Protein AF-A0A1Y3BQY4-F1 (afdb_monomer_lite)

pLDDT: mean 90.87, std 9.08, range [47.69, 97.56]

Secondary structure (DSSP, 8-state):
-EEEEETTEEEEE-TTT--EEEEEEGGGEEEEEEE--TTSS--SEEEEEE--TT-SSPEEEEEE-SSS-HHHHHHHHHHHHHHTTPPPP-

Radius of gyration: 13.21 Å; chains: 1; bounding box: 30×30×38 Å

Foldseek 3Di:
DDWDDDDQKIFDADPPPRDTPDIAGLQFKADFDADADPPDPPGQKTWIWGDDPVDPDIDIDIDRDDPDRSVVVSVVSVVSSVVVVHDHDD

InterPro domains:
  IPR011993 PH-like domain superfamily [G3DSA:2.30.29.30] (1-87)
  IPR013625 Tensin/EPS8 phosphotyrosine-binding domain [PF08416] (1-81)
  IPR039801 Epidermal growth factor receptor kinase substrate 8-like [PTHR12287] (1-84)

Organism: Euroglyphus maynei (NCBI:txid6958)

Structure (mmCIF, N/CA/C/O backbone):
data_AF-A0A1Y3BQY4-F1
#
_entry.id   AF-A0A1Y3BQY4-F1
#
loop_
_atom_site.group_PDB
_atom_site.id
_atom_site.type_symbol
_atom_site.label_atom_id
_atom_site.label_alt_id
_atom_site.label_comp_id
_atom_site.label_asym_id
_atom_site.label_entity_id
_atom_site.label_seq_id
_atom_site.pdbx_PDB_ins_code
_atom_site.Cartn_x
_atom_site.Cartn_y
_atom_site.Cartn_z
_atom_site.occupancy
_atom_site.B_iso_or_equiv
_atom_site.auth_seq_id
_atom_site.auth_comp_id
_atom_site.auth_asym_id
_atom_site.auth_atom_id
_atom_site.pdbx_PDB_model_num
ATOM 1 N N . MET A 1 1 ? 11.255 -8.329 1.123 1.00 90.75 1 MET A N 1
ATOM 2 C CA . MET A 1 1 ? 10.066 -7.987 1.929 1.00 90.75 1 MET A CA 1
ATOM 3 C C . MET A 1 1 ? 8.802 -8.303 1.148 1.00 90.75 1 MET A C 1
ATOM 5 O O . MET A 1 1 ? 8.833 -8.224 -0.077 1.00 90.75 1 MET A O 1
ATOM 9 N N . ALA A 1 2 ? 7.712 -8.633 1.835 1.00 93.94 2 ALA A N 1
ATOM 10 C CA . ALA A 1 2 ? 6.387 -8.826 1.249 1.00 93.94 2 ALA A CA 1
ATOM 11 C C . ALA A 1 2 ? 5.330 -8.035 2.034 1.00 93.94 2 ALA A C 1
ATOM 13 O O . ALA A 1 2 ? 5.440 -7.903 3.249 1.00 93.94 2 ALA A O 1
ATOM 14 N N . ILE A 1 3 ? 4.302 -7.534 1.345 1.00 95.19 3 ILE A N 1
ATOM 15 C CA . ILE A 1 3 ? 3.171 -6.827 1.962 1.00 95.19 3 ILE A CA 1
ATOM 16 C C . ILE A 1 3 ? 1.964 -7.765 1.979 1.00 95.19 3 ILE A C 1
ATOM 18 O O . ILE A 1 3 ? 1.632 -8.369 0.960 1.00 95.19 3 ILE A O 1
ATOM 22 N N . GLN A 1 4 ? 1.301 -7.890 3.129 1.00 96.12 4 GLN A N 1
ATOM 23 C CA . GLN A 1 4 ? 0.057 -8.649 3.267 1.00 96.12 4 GLN A CA 1
ATOM 24 C C . GLN A 1 4 ? -1.014 -7.822 3.980 1.00 96.12 4 GLN A C 1
ATOM 26 O O . GLN A 1 4 ? -0.774 -7.278 5.056 1.00 96.12 4 GLN A O 1
ATOM 31 N N . LEU A 1 5 ? -2.218 -7.776 3.410 1.00 96.56 5 LEU A N 1
ATOM 32 C CA . LEU A 1 5 ? -3.389 -7.144 4.022 1.00 96.56 5 LEU A CA 1
ATOM 33 C C . LEU A 1 5 ? -4.161 -8.210 4.816 1.00 96.56 5 LEU A C 1
ATOM 35 O O . LEU A 1 5 ? -4.807 -9.083 4.238 1.00 96.56 5 LEU A O 1
ATOM 39 N N . LYS A 1 6 ? -4.050 -8.188 6.150 1.00 95.38 6 LYS A N 1
ATOM 40 C CA . LYS A 1 6 ? -4.628 -9.195 7.057 1.00 95.38 6 LYS A CA 1
ATOM 41 C C . LYS A 1 6 ? -5.558 -8.553 8.070 1.00 95.38 6 LYS A C 1
ATOM 43 O O . LYS A 1 6 ? -5.119 -7.856 8.986 1.00 95.38 6 LYS A O 1
ATOM 48 N N . GLY A 1 7 ? -6.850 -8.848 7.952 1.00 95.25 7 GLY A N 1
ATOM 49 C CA . GLY A 1 7 ? -7.843 -8.191 8.795 1.00 95.25 7 GLY A CA 1
ATOM 50 C C . GLY A 1 7 ? -7.731 -6.674 8.622 1.00 95.25 7 GLY A C 1
ATOM 51 O O . GLY A 1 7 ? -7.553 -6.195 7.506 1.00 95.25 7 GLY A O 1
ATOM 52 N N . ASN A 1 8 ? -7.753 -5.934 9.726 1.00 95.94 8 ASN A N 1
ATOM 53 C CA . ASN A 1 8 ? -7.571 -4.482 9.758 1.00 95.94 8 ASN A CA 1
ATOM 54 C C . ASN A 1 8 ? -6.096 -4.035 9.872 1.00 95.94 8 ASN A C 1
ATOM 56 O O . ASN A 1 8 ? -5.843 -2.911 10.305 1.00 95.94 8 ASN A O 1
ATOM 60 N N . HIS A 1 9 ? -5.126 -4.895 9.537 1.00 96.69 9 HIS A N 1
ATOM 61 C CA . HIS A 1 9 ? -3.699 -4.558 9.559 1.00 96.69 9 HIS A CA 1
ATOM 62 C C . HIS A 1 9 ? -2.992 -4.850 8.227 1.00 96.69 9 HIS A C 1
ATOM 64 O O . HIS A 1 9 ? -3.229 -5.879 7.596 1.00 96.69 9 HIS A O 1
ATOM 70 N N . MET A 1 10 ? -2.054 -3.982 7.854 1.00 97.31 10 MET A N 1
ATOM 71 C CA . MET A 1 10 ? -1.025 -4.254 6.852 1.00 97.31 10 MET A CA 1
ATOM 72 C C . MET A 1 10 ? 0.199 -4.837 7.554 1.00 97.31 10 MET A C 1
ATOM 74 O O . MET A 1 10 ? 0.632 -4.321 8.583 1.00 97.31 10 MET A O 1
ATOM 78 N N . TRP A 1 11 ? 0.723 -5.943 7.038 1.00 97.56 11 TRP A N 1
ATOM 79 C CA . TRP A 1 11 ? 1.889 -6.633 7.580 1.00 97.56 11 TRP A CA 1
ATOM 80 C C . TRP A 1 11 ? 3.021 -6.545 6.565 1.00 97.56 11 TRP A C 1
ATOM 82 O O . TRP A 1 11 ? 2.836 -6.934 5.409 1.00 97.56 11 TRP A O 1
ATOM 92 N N . ILE A 1 12 ? 4.180 -6.070 7.012 1.00 96.75 12 ILE A N 1
ATOM 93 C CA . ILE A 1 12 ? 5.425 -6.119 6.250 1.00 96.75 12 ILE A CA 1
ATOM 94 C C . ILE A 1 12 ? 6.204 -7.329 6.749 1.00 96.75 12 ILE A C 1
ATOM 96 O O . ILE A 1 12 ? 6.520 -7.429 7.935 1.00 96.75 12 ILE A O 1
ATOM 100 N N . LEU A 1 13 ? 6.467 -8.268 5.850 1.00 96.88 13 LEU A N 1
ATOM 101 C CA . LEU A 1 13 ? 7.172 -9.508 6.146 1.00 96.88 13 LEU A CA 1
ATOM 102 C C . LEU A 1 13 ? 8.570 -9.488 5.547 1.00 96.88 13 LEU A C 1
ATOM 104 O O . LEU A 1 13 ? 8.775 -8.939 4.458 1.00 96.88 13 LEU A O 1
ATOM 108 N N . ASP A 1 14 ? 9.508 -10.148 6.213 1.00 95.81 14 ASP A N 1
ATOM 109 C CA . ASP A 1 14 ? 10.786 -10.480 5.609 1.00 95.81 14 ASP A CA 1
ATOM 110 C C . ASP A 1 14 ? 10.581 -11.434 4.420 1.00 95.81 14 ASP A C 1
ATOM 112 O O . ASP A 1 14 ? 9.694 -12.289 4.427 1.00 95.81 14 ASP A O 1
ATOM 116 N N . GLY A 1 15 ? 11.369 -11.243 3.359 1.00 88.62 15 GLY A N 1
ATOM 117 C CA . GLY A 1 15 ? 11.203 -12.009 2.119 1.00 88.62 15 GLY A CA 1
ATOM 118 C C . GLY A 1 15 ? 11.722 -13.445 2.193 1.00 88.62 15 GLY A C 1
ATOM 119 O O . GLY A 1 15 ? 11.291 -14.273 1.394 1.00 88.62 15 GLY A O 1
ATOM 120 N N . GLU A 1 16 ? 12.633 -13.733 3.119 1.00 92.50 16 GLU A N 1
ATOM 121 C CA . GLU A 1 16 ? 13.302 -15.027 3.237 1.00 92.50 16 GLU A CA 1
ATOM 122 C C . GLU A 1 16 ? 12.729 -15.837 4.401 1.00 92.50 16 GLU A C 1
ATOM 124 O O . GLU A 1 16 ? 12.406 -17.014 4.237 1.00 92.50 16 GLU A O 1
ATOM 129 N N . THR A 1 17 ? 12.546 -15.210 5.566 1.00 94.94 17 THR A N 1
ATOM 130 C CA . THR A 1 17 ? 12.092 -15.902 6.782 1.00 94.94 17 THR A CA 1
ATOM 131 C C . THR A 1 17 ? 10.578 -15.869 6.977 1.00 94.94 17 THR A C 1
ATOM 133 O O . THR A 1 17 ? 10.038 -16.705 7.699 1.00 94.94 17 THR A O 1
ATOM 136 N N . ASN A 1 18 ? 9.870 -14.953 6.301 1.00 93.06 18 ASN A N 1
ATOM 137 C CA . ASN A 1 18 ? 8.470 -14.589 6.568 1.00 93.06 18 ASN A CA 1
ATOM 138 C C . ASN A 1 18 ? 8.215 -14.026 7.976 1.00 93.06 18 ASN A C 1
ATOM 140 O O . ASN A 1 18 ? 7.058 -13.954 8.407 1.00 93.06 18 ASN A O 1
ATOM 144 N N . ASP A 1 19 ? 9.260 -13.602 8.688 1.00 97.19 19 ASP A N 1
ATOM 145 C CA . ASP A 1 19 ? 9.086 -12.926 9.967 1.00 97.19 19 ASP A CA 1
ATOM 146 C C . ASP A 1 19 ? 8.384 -11.584 9.778 1.00 97.19 19 ASP A C 1
ATOM 148 O O . ASP A 1 19 ? 8.542 -10.897 8.768 1.00 97.19 19 ASP A O 1
ATOM 152 N N . VAL A 1 20 ? 7.588 -11.200 10.773 1.00 96.88 20 VAL A N 1
ATOM 153 C CA . VAL A 1 20 ? 6.909 -9.906 10.774 1.00 96.88 20 VAL A CA 1
ATOM 154 C C . VAL A 1 20 ? 7.923 -8.824 11.119 1.00 96.88 20 VAL A C 1
ATOM 156 O O . VAL A 1 20 ? 8.399 -8.764 12.251 1.00 96.88 20 VAL A O 1
ATOM 159 N N . VAL A 1 21 ? 8.206 -7.957 10.151 1.00 96.19 21 VAL A N 1
ATOM 160 C CA . VAL A 1 21 ? 9.069 -6.785 10.322 1.00 96.19 21 VAL A CA 1
ATOM 161 C C . VAL A 1 21 ? 8.256 -5.648 10.934 1.00 96.19 21 VAL A C 1
ATOM 163 O O . VAL A 1 21 ? 8.606 -5.135 11.992 1.00 96.19 21 VAL A O 1
ATOM 166 N N . GLU A 1 22 ? 7.113 -5.318 10.326 1.00 95.38 22 GLU A N 1
ATOM 167 C CA . GLU A 1 22 ? 6.248 -4.214 10.756 1.00 95.38 22 GLU A C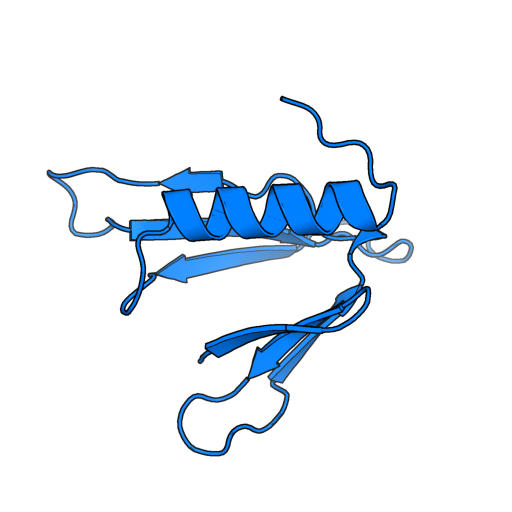A 1
ATOM 168 C C . GLU A 1 22 ? 4.762 -4.560 10.624 1.00 95.38 22 GLU A C 1
ATOM 170 O O . GLU A 1 22 ? 4.354 -5.414 9.827 1.00 95.38 22 GLU A O 1
ATOM 175 N N . ARG A 1 23 ? 3.931 -3.884 11.428 1.00 95.88 23 ARG A N 1
ATOM 176 C CA . ARG A 1 23 ? 2.468 -3.995 11.388 1.00 95.88 23 ARG A CA 1
ATOM 177 C C . ARG A 1 23 ? 1.826 -2.634 11.554 1.00 95.88 23 ARG A C 1
ATOM 179 O O . ARG A 1 23 ? 1.998 -1.992 12.586 1.00 95.88 23 ARG A O 1
ATOM 186 N N . PHE A 1 24 ? 0.988 -2.276 10.593 1.00 95.31 2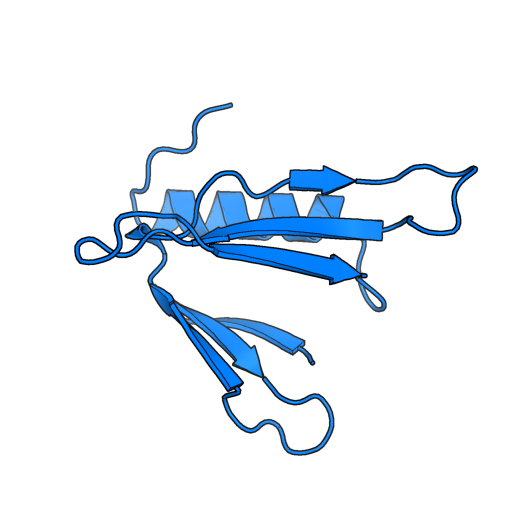4 PHE A N 1
ATOM 187 C CA . PHE A 1 24 ? 0.289 -1.002 10.578 1.00 95.31 24 PHE A CA 1
ATOM 188 C C . PHE A 1 24 ? -1.218 -1.223 10.628 1.00 95.31 24 PHE A C 1
ATOM 190 O O . PHE A 1 24 ? -1.772 -1.880 9.740 1.00 95.31 24 PHE A O 1
ATOM 197 N N . PRO A 1 25 ? -1.912 -0.704 11.652 1.00 95.00 25 PRO A N 1
ATOM 198 C CA . PRO A 1 25 ? -3.364 -0.635 11.639 1.00 95.00 25 PRO A CA 1
ATOM 199 C C . PRO A 1 25 ? -3.847 0.210 10.456 1.00 95.00 25 PRO A C 1
ATOM 201 O O . PRO A 1 25 ? -3.322 1.293 10.205 1.00 95.00 25 PRO A O 1
ATOM 204 N N . VAL A 1 26 ? -4.896 -0.251 9.773 1.00 95.50 26 VAL A N 1
ATOM 205 C CA . VAL A 1 26 ? -5.483 0.423 8.599 1.00 95.50 26 VAL A CA 1
ATOM 206 C C . VAL A 1 26 ? -5.840 1.891 8.858 1.00 95.50 26 VAL A C 1
ATOM 208 O O . VAL A 1 26 ? -5.736 2.717 7.961 1.00 95.50 26 VAL A O 1
ATOM 211 N N . ALA A 1 27 ? -6.214 2.227 10.096 1.00 93.88 27 ALA A N 1
ATOM 212 C CA . ALA A 1 27 ? -6.627 3.572 10.490 1.00 93.88 27 ALA A CA 1
ATOM 213 C C . ALA A 1 27 ? -5.490 4.607 10.476 1.00 93.88 27 ALA A C 1
ATOM 215 O O . ALA A 1 27 ? -5.768 5.802 10.513 1.00 93.88 27 ALA A O 1
ATOM 216 N N . PHE A 1 28 ? -4.231 4.161 10.454 1.00 94.44 28 PHE A N 1
ATOM 217 C CA . PHE A 1 28 ? -3.061 5.039 10.517 1.00 94.44 28 PHE A CA 1
ATOM 218 C C . PHE A 1 28 ? -2.312 5.145 9.192 1.00 94.44 28 PHE A C 1
ATOM 220 O O . PHE A 1 28 ? -1.423 5.983 9.085 1.00 94.44 28 PHE A O 1
ATOM 227 N N . ILE A 1 29 ? -2.681 4.338 8.193 1.00 95.19 29 ILE A N 1
ATOM 228 C CA . ILE A 1 29 ? -2.131 4.418 6.838 1.00 95.19 29 ILE A CA 1
ATOM 229 C C . ILE A 1 29 ? -2.827 5.554 6.091 1.00 95.19 29 ILE A C 1
ATOM 231 O O . ILE A 1 29 ? -4.056 5.626 6.052 1.00 95.19 29 ILE A O 1
ATOM 235 N N . GLN A 1 30 ? -2.040 6.425 5.471 1.00 93.69 30 GLN A N 1
ATOM 236 C CA . GLN A 1 30 ? -2.515 7.593 4.746 1.00 93.69 30 GLN A CA 1
ATOM 237 C C . GLN A 1 30 ? -1.861 7.690 3.364 1.00 93.69 30 GLN A C 1
ATOM 239 O O . GLN A 1 30 ? -0.724 7.268 3.149 1.00 93.69 30 GLN A O 1
ATOM 244 N N . GLN A 1 31 ? -2.620 8.255 2.421 1.00 93.38 31 GLN A N 1
ATOM 245 C CA . GLN A 1 31 ? -2.175 8.619 1.071 1.00 93.38 31 GLN A CA 1
ATOM 246 C C . GLN A 1 31 ? -1.377 7.535 0.301 1.00 93.38 31 GLN A C 1
ATOM 248 O O . GLN A 1 31 ? -0.319 7.854 -0.252 1.00 93.38 31 GLN A O 1
ATOM 253 N N . PRO A 1 32 ? -1.853 6.271 0.203 1.00 96.19 32 PRO A N 1
ATOM 254 C CA . PRO A 1 32 ? -1.251 5.292 -0.701 1.00 96.19 32 PRO A CA 1
ATOM 255 C C . PRO A 1 32 ? -1.159 5.847 -2.127 1.00 96.19 32 PRO A C 1
ATOM 257 O O . PRO A 1 32 ? -2.160 6.206 -2.743 1.00 96.19 32 PRO A O 1
ATOM 260 N N . THR A 1 33 ? 0.053 5.941 -2.653 1.00 95.88 33 THR A N 1
ATOM 261 C CA . THR A 1 33 ? 0.338 6.566 -3.943 1.00 95.88 33 THR A CA 1
ATOM 262 C C . THR A 1 33 ? 1.314 5.701 -4.716 1.00 95.88 33 THR A C 1
ATOM 264 O O . THR A 1 33 ? 2.309 5.227 -4.169 1.00 95.88 33 THR A O 1
ATOM 267 N N . SER A 1 34 ? 1.041 5.498 -6.003 1.00 95.44 34 SER A N 1
ATOM 268 C CA . SER A 1 34 ? 1.953 4.796 -6.899 1.00 95.44 34 SER A CA 1
ATOM 269 C C . SER A 1 34 ? 2.712 5.805 -7.743 1.00 95.44 34 SER A C 1
ATOM 271 O O . SER A 1 34 ? 2.100 6.713 -8.307 1.00 95.44 34 SER A O 1
ATOM 273 N N . PHE A 1 35 ? 4.013 5.610 -7.903 1.00 91.94 35 PHE A N 1
ATOM 274 C CA . PHE A 1 35 ? 4.832 6.372 -8.832 1.00 91.94 35 PHE A CA 1
ATOM 275 C C . PHE A 1 35 ? 5.400 5.447 -9.910 1.00 91.94 35 PHE A C 1
ATOM 277 O O . PHE A 1 35 ? 6.102 4.475 -9.626 1.00 91.94 35 PHE A O 1
ATOM 284 N N . ASN A 1 36 ? 5.071 5.766 -11.161 1.00 86.12 36 ASN A N 1
ATOM 285 C CA . ASN A 1 36 ? 5.475 5.027 -12.348 1.00 86.12 36 ASN A CA 1
ATOM 286 C C . ASN A 1 36 ? 5.991 6.008 -13.402 1.00 86.12 36 ASN A C 1
ATOM 288 O O . ASN A 1 36 ? 5.207 6.563 -14.168 1.00 86.12 36 ASN A O 1
ATOM 292 N N . ASP A 1 37 ? 7.307 6.204 -13.449 1.00 81.69 37 ASP A N 1
ATOM 293 C CA . ASP A 1 37 ? 7.965 6.941 -14.529 1.00 81.69 37 ASP A CA 1
ATOM 294 C C . ASP A 1 37 ? 8.734 5.964 -15.425 1.00 81.69 37 ASP A C 1
ATOM 296 O O . ASP A 1 37 ? 9.718 5.359 -15.006 1.00 81.69 37 ASP A O 1
ATOM 300 N N . GLN A 1 38 ? 8.279 5.802 -16.671 1.00 69.94 38 GLN A N 1
ATOM 301 C CA . GLN A 1 38 ? 8.888 4.887 -17.646 1.00 69.94 38 GLN A CA 1
ATOM 302 C C . GLN A 1 38 ? 10.335 5.263 -18.005 1.00 69.94 38 GLN A C 1
ATOM 304 O O . GLN A 1 38 ? 11.076 4.412 -18.493 1.00 69.94 38 GLN A O 1
ATOM 309 N N . ASN A 1 39 ? 10.745 6.510 -17.756 1.00 73.56 39 ASN A N 1
ATOM 310 C CA . ASN A 1 39 ? 12.074 7.020 -18.093 1.00 73.56 39 ASN A CA 1
ATOM 311 C C . ASN A 1 39 ? 13.020 7.092 -16.888 1.00 73.56 39 ASN A C 1
ATOM 313 O O . ASN A 1 39 ? 14.179 7.479 -17.049 1.00 73.56 39 ASN A O 1
ATOM 317 N N . HIS A 1 40 ? 12.553 6.722 -15.692 1.00 73.25 40 HIS A N 1
ATOM 318 C CA . HIS A 1 40 ? 13.350 6.749 -14.473 1.00 73.25 40 HIS A CA 1
ATOM 319 C C . HIS A 1 40 ? 13.613 5.332 -13.958 1.00 73.25 40 HIS A C 1
ATOM 321 O O . HIS A 1 40 ? 12.740 4.470 -13.983 1.00 73.25 40 HIS A O 1
ATOM 327 N N . ILE A 1 41 ? 14.803 5.097 -13.390 1.00 71.81 41 ILE A N 1
ATOM 328 C CA . ILE A 1 41 ? 15.113 3.839 -12.674 1.00 71.81 41 ILE A CA 1
ATOM 329 C C . ILE A 1 41 ? 14.207 3.616 -11.449 1.00 71.81 41 ILE A C 1
ATOM 331 O O . ILE A 1 41 ? 14.132 2.512 -10.919 1.00 71.81 41 ILE A O 1
ATOM 335 N N . TYR A 1 42 ? 13.532 4.680 -11.002 1.00 71.56 42 TYR A N 1
ATOM 336 C CA . TYR A 1 42 ? 12.550 4.658 -9.925 1.00 71.56 42 TYR A CA 1
ATOM 337 C C . TYR A 1 42 ? 11.166 4.544 -10.553 1.00 71.56 42 TYR A C 1
ATOM 339 O O . TYR A 1 42 ? 10.400 5.502 -10.597 1.00 71.56 42 TYR A O 1
ATOM 347 N N . ASN A 1 43 ? 10.881 3.370 -11.095 1.00 87.00 43 ASN A N 1
ATOM 348 C CA . ASN A 1 43 ? 9.555 2.998 -11.548 1.00 87.00 43 ASN A CA 1
ATOM 349 C C . ASN A 1 43 ? 8.957 1.969 -10.586 1.00 87.00 43 ASN A C 1
ATOM 351 O O . ASN A 1 43 ? 9.663 1.355 -9.780 1.00 87.00 43 ASN A O 1
ATOM 355 N N . ASN A 1 44 ? 7.644 1.796 -10.669 1.00 93.44 44 ASN A N 1
ATOM 356 C CA . ASN A 1 44 ? 6.915 0.821 -9.879 1.00 93.44 44 ASN A CA 1
ATOM 357 C C . ASN A 1 44 ? 7.059 1.018 -8.365 1.00 93.44 44 ASN A C 1
ATOM 359 O O . ASN A 1 44 ? 7.278 0.066 -7.621 1.00 93.44 44 ASN A O 1
ATOM 363 N N . ILE A 1 45 ? 6.959 2.266 -7.905 1.00 95.06 45 ILE A N 1
ATOM 364 C CA . ILE A 1 45 ? 7.126 2.624 -6.495 1.00 95.06 45 ILE A CA 1
ATOM 365 C C . ILE A 1 45 ? 5.759 2.759 -5.821 1.00 95.06 45 ILE A C 1
ATOM 367 O O . ILE A 1 45 ? 4.896 3.483 -6.310 1.00 95.06 45 ILE A O 1
ATOM 371 N N . LEU A 1 46 ? 5.580 2.102 -4.679 1.00 96.44 46 LEU A N 1
ATOM 372 C CA . LEU A 1 46 ? 4.505 2.334 -3.719 1.00 96.44 46 LEU A CA 1
ATOM 373 C C . LEU A 1 46 ? 5.008 3.277 -2.622 1.00 96.44 46 LEU A C 1
ATOM 375 O O . LEU A 1 46 ? 6.071 3.057 -2.042 1.00 96.44 46 LEU A O 1
ATOM 379 N N . ILE A 1 47 ? 4.208 4.288 -2.307 1.00 96.06 47 ILE A N 1
ATOM 380 C CA . ILE A 1 47 ? 4.458 5.251 -1.240 1.00 96.06 47 ILE A CA 1
ATOM 381 C C . ILE A 1 47 ? 3.219 5.322 -0.356 1.00 96.06 47 ILE A C 1
ATOM 383 O O . ILE A 1 47 ? 2.105 5.385 -0.868 1.00 96.06 47 ILE A O 1
ATOM 387 N N . PHE A 1 48 ? 3.392 5.337 0.958 1.00 96.12 48 PHE A N 1
ATOM 388 C CA . PHE A 1 48 ? 2.329 5.696 1.896 1.00 96.12 48 PHE A CA 1
ATOM 389 C C . PHE A 1 48 ? 2.935 6.295 3.159 1.00 96.12 48 PHE A C 1
ATOM 391 O O . PHE A 1 48 ? 4.116 6.094 3.450 1.00 96.12 48 PHE A O 1
ATOM 398 N N . THR A 1 49 ? 2.128 7.029 3.916 1.00 95.62 49 THR A N 1
ATOM 399 C CA . THR A 1 49 ? 2.523 7.534 5.229 1.00 95.62 49 THR A CA 1
ATOM 400 C C . THR A 1 49 ? 1.802 6.781 6.335 1.00 95.62 49 THR A C 1
ATOM 402 O O . THR A 1 49 ? 0.664 6.342 6.169 1.00 95.62 49 THR A O 1
ATOM 405 N N . VAL A 1 50 ? 2.469 6.615 7.472 1.00 94.88 50 VAL A N 1
ATOM 406 C CA . VAL A 1 50 ? 1.871 6.092 8.700 1.00 94.88 50 VAL A CA 1
ATOM 407 C C . VAL A 1 50 ? 1.950 7.176 9.760 1.00 94.88 50 VAL A C 1
ATOM 409 O O . VAL A 1 50 ? 3.012 7.745 9.985 1.00 94.88 50 VAL A O 1
ATOM 412 N N . GLN A 1 51 ? 0.830 7.489 10.406 1.00 92.81 51 GLN A N 1
ATOM 413 C CA . GLN A 1 51 ? 0.804 8.473 11.488 1.00 92.81 51 GLN A CA 1
ATOM 414 C C . GLN A 1 51 ? 0.086 7.904 12.705 1.00 92.81 51 GLN A C 1
ATOM 416 O O . GLN A 1 51 ? -1.143 7.776 12.716 1.00 92.81 51 GLN A O 1
ATOM 421 N N . LEU A 1 52 ? 0.855 7.578 13.742 1.00 87.12 52 LEU A N 1
ATOM 422 C CA . LEU A 1 52 ? 0.306 7.111 15.006 1.00 87.12 52 LEU A CA 1
ATOM 423 C C . LEU A 1 52 ? -0.142 8.299 15.880 1.00 87.12 52 LEU A C 1
ATOM 425 O O . LEU A 1 52 ? 0.459 9.370 15.825 1.00 87.12 52 LEU A O 1
ATOM 429 N N . PRO A 1 53 ? -1.162 8.136 16.748 1.00 83.50 53 PRO A N 1
ATOM 430 C CA . PRO A 1 53 ? -1.705 9.236 17.558 1.00 83.50 53 PRO A CA 1
ATOM 431 C C . PRO A 1 53 ? -0.695 9.894 18.505 1.00 83.50 53 PRO A C 1
ATOM 433 O O . PRO A 1 53 ? -0.892 11.030 18.926 1.00 83.50 53 PRO A O 1
ATOM 436 N N . ASN A 1 54 ? 0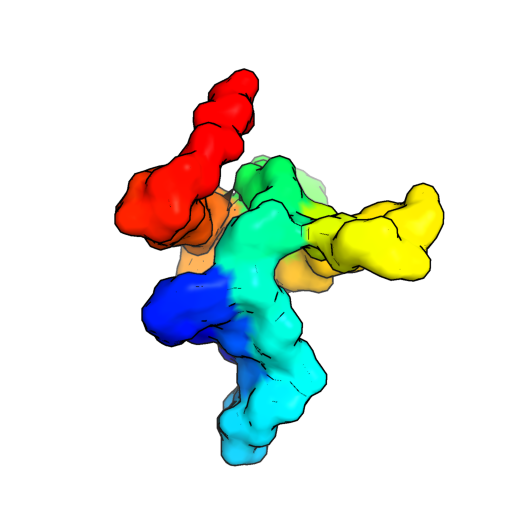.363 9.166 18.866 1.00 83.19 54 ASN A N 1
ATOM 437 C CA . ASN A 1 54 ? 1.375 9.604 19.824 1.00 83.19 54 ASN A CA 1
ATOM 438 C C . ASN A 1 54 ? 2.614 10.202 19.139 1.00 83.19 54 ASN A C 1
ATOM 440 O O . ASN A 1 54 ? 3.572 10.558 19.825 1.00 83.19 54 ASN A O 1
ATOM 444 N N . GLU A 1 55 ? 2.614 10.295 17.808 1.00 82.00 55 GLU A N 1
ATOM 445 C CA . GLU A 1 55 ? 3.753 10.741 17.015 1.00 82.00 55 GLU A CA 1
ATOM 446 C C . GLU A 1 55 ? 3.456 12.085 16.354 1.00 82.00 55 GLU A C 1
ATOM 448 O O . GLU A 1 55 ? 2.447 12.284 15.678 1.00 82.00 55 GLU A O 1
ATOM 453 N N . ASN A 1 56 ? 4.365 13.039 16.558 1.00 76.00 56 ASN A N 1
ATOM 454 C CA . ASN A 1 56 ? 4.226 14.391 16.013 1.00 76.00 56 ASN A CA 1
ATOM 455 C C . ASN A 1 56 ? 4.526 14.463 14.507 1.00 76.00 56 ASN A C 1
ATOM 457 O O . ASN A 1 56 ? 4.218 15.471 13.874 1.00 76.00 56 ASN A O 1
ATOM 461 N N . GLN A 1 57 ? 5.162 13.437 13.944 1.00 83.31 57 GLN A N 1
ATOM 462 C CA . GLN A 1 57 ? 5.540 13.359 12.537 1.00 83.31 57 GLN A CA 1
ATOM 463 C C . GLN A 1 57 ? 5.103 12.004 11.994 1.00 83.31 57 GLN A C 1
ATOM 465 O O . GLN A 1 57 ? 5.283 10.996 12.666 1.00 83.31 57 GLN A O 1
ATOM 470 N N . GLY A 1 58 ? 4.508 11.998 10.801 1.00 87.56 58 GLY A N 1
ATOM 471 C CA . GLY A 1 58 ? 4.209 10.758 10.094 1.00 87.56 58 GLY A CA 1
ATOM 472 C C . GLY A 1 58 ? 5.472 10.168 9.470 1.00 87.56 58 GLY A C 1
ATOM 473 O O . GLY A 1 58 ? 6.343 10.904 9.002 1.00 87.56 58 GLY A O 1
ATOM 474 N N . GLU A 1 59 ? 5.549 8.846 9.443 1.00 93.88 59 GLU A N 1
ATOM 475 C CA . GLU A 1 59 ? 6.622 8.097 8.802 1.00 93.88 59 GLU A CA 1
ATOM 476 C C . GLU A 1 59 ? 6.274 7.849 7.333 1.00 93.88 59 GLU A C 1
ATOM 478 O O . GLU A 1 59 ? 5.153 7.461 7.006 1.00 93.88 59 GLU A O 1
ATOM 483 N N . LEU A 1 60 ? 7.224 8.105 6.431 1.00 94.94 60 LEU A N 1
ATOM 484 C 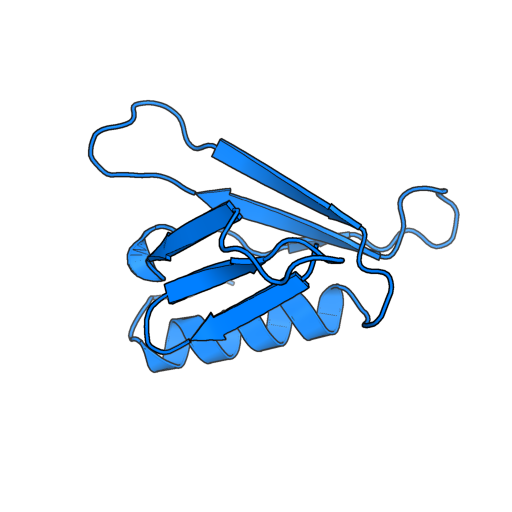CA . LEU A 1 60 ? 7.064 7.865 4.999 1.00 94.94 60 LEU A CA 1
ATOM 485 C C . LEU A 1 60 ? 7.664 6.506 4.641 1.00 94.94 60 LEU A C 1
ATOM 487 O O . LEU A 1 60 ? 8.877 6.320 4.734 1.00 94.94 60 LEU A O 1
ATOM 491 N N . HIS A 1 61 ? 6.830 5.591 4.158 1.00 95.69 61 HIS A N 1
ATOM 492 C CA . HIS A 1 61 ? 7.264 4.289 3.672 1.00 95.69 61 HIS A CA 1
ATOM 493 C C . HIS A 1 61 ? 7.307 4.288 2.147 1.00 95.69 61 HIS A C 1
ATOM 495 O O . HIS A 1 61 ? 6.333 4.641 1.480 1.00 95.69 61 HIS A O 1
ATOM 501 N N . ILE A 1 62 ? 8.450 3.877 1.597 1.00 95.19 62 ILE A N 1
ATOM 502 C CA . ILE A 1 62 ? 8.698 3.802 0.157 1.00 95.19 62 ILE A CA 1
ATOM 503 C C . ILE A 1 62 ? 9.140 2.379 -0.170 1.00 95.19 62 ILE A C 1
ATOM 505 O O . ILE A 1 62 ? 10.145 1.897 0.351 1.00 95.19 62 ILE A O 1
ATOM 509 N N . PHE A 1 63 ? 8.411 1.720 -1.067 1.00 94.75 63 PHE A N 1
ATOM 510 C CA . PHE A 1 63 ? 8.718 0.375 -1.539 1.00 94.75 63 PHE A CA 1
ATOM 511 C C . PHE A 1 63 ? 8.772 0.351 -3.061 1.00 94.75 63 PHE A C 1
ATOM 513 O O . PHE A 1 63 ? 7.871 0.855 -3.722 1.00 94.75 63 PHE A O 1
ATOM 520 N N . GLN A 1 64 ? 9.788 -0.291 -3.633 1.00 93.69 64 GLN A N 1
ATOM 521 C CA . GLN A 1 64 ? 9.761 -0.657 -5.046 1.00 93.69 64 GLN A CA 1
ATOM 522 C C . GLN A 1 64 ? 9.066 -2.008 -5.200 1.00 93.69 64 GLN A C 1
ATOM 524 O O . GLN A 1 64 ? 9.511 -3.022 -4.655 1.00 93.69 64 GLN A O 1
ATOM 529 N N . CYS A 1 65 ? 7.961 -2.027 -5.931 1.00 93.88 65 CYS A N 1
ATOM 530 C CA . CYS A 1 65 ? 7.237 -3.242 -6.242 1.00 93.88 65 CYS A CA 1
ATOM 531 C C . CYS A 1 65 ? 8.012 -4.044 -7.298 1.00 93.88 65 CYS A C 1
ATOM 533 O O . CYS A 1 65 ? 8.415 -3.523 -8.336 1.00 93.88 65 CYS A O 1
ATOM 535 N N . VAL A 1 66 ? 8.226 -5.333 -7.026 1.00 91.06 66 VAL A N 1
ATOM 536 C CA . VAL A 1 66 ? 8.9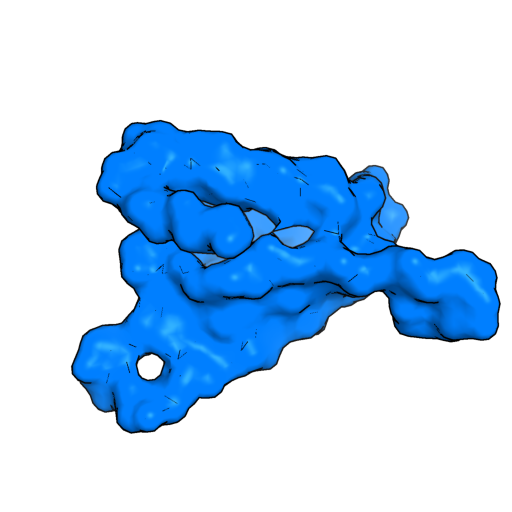82 -6.236 -7.917 1.00 91.06 66 VAL A CA 1
ATOM 537 C C . VAL A 1 66 ? 8.113 -7.315 -8.558 1.00 91.06 66 VAL A C 1
ATOM 539 O O . VAL A 1 66 ? 8.450 -7.819 -9.622 1.00 91.06 66 VAL A O 1
ATOM 542 N N . SER A 1 67 ? 7.001 -7.682 -7.917 1.00 90.12 67 SER A N 1
ATOM 543 C CA . SER A 1 67 ? 6.133 -8.788 -8.344 1.00 90.12 67 SER A CA 1
ATOM 544 C C . SER A 1 67 ? 4.795 -8.342 -8.935 1.00 90.12 67 SER A C 1
ATOM 546 O O . SER A 1 67 ? 4.170 -9.117 -9.648 1.00 90.12 67 SER A O 1
ATOM 548 N N . HIS A 1 68 ? 4.353 -7.121 -8.633 1.00 93.56 68 HIS A N 1
ATOM 549 C CA . HIS A 1 68 ? 3.067 -6.560 -9.050 1.00 93.56 68 HIS A CA 1
ATOM 550 C C . HIS A 1 68 ? 3.248 -5.087 -9.420 1.00 93.56 68 HIS A C 1
ATOM 552 O O . HIS A 1 68 ? 4.197 -4.449 -8.956 1.00 93.56 68 HIS A O 1
ATOM 558 N N . ASP A 1 69 ? 2.328 -4.536 -10.209 1.00 94.19 69 ASP A N 1
ATOM 559 C CA . ASP A 1 69 ? 2.330 -3.105 -10.506 1.00 94.19 69 ASP A CA 1
ATOM 560 C C . ASP A 1 69 ? 1.879 -2.308 -9.276 1.00 94.19 69 ASP A C 1
ATOM 562 O O . ASP A 1 69 ? 0.827 -2.580 -8.695 1.00 94.19 69 ASP A O 1
ATOM 566 N N . ALA A 1 70 ? 2.643 -1.286 -8.900 1.00 95.44 70 ALA A N 1
ATOM 567 C CA . ALA A 1 70 ? 2.397 -0.446 -7.735 1.00 95.44 70 ALA A CA 1
ATOM 568 C C . ALA A 1 70 ? 1.028 0.240 -7.795 1.00 95.44 70 ALA A C 1
ATOM 570 O O . ALA A 1 70 ? 0.411 0.450 -6.756 1.00 95.44 70 ALA A O 1
ATOM 571 N N . ILE A 1 71 ? 0.532 0.547 -8.999 1.00 95.62 71 ILE A N 1
ATOM 572 C CA . ILE A 1 71 ? -0.812 1.106 -9.193 1.00 95.62 71 ILE A CA 1
ATOM 573 C C . ILE A 1 71 ? -1.900 0.128 -8.734 1.00 95.62 71 ILE A C 1
ATOM 575 O O . ILE A 1 71 ? -2.783 0.513 -7.975 1.00 95.62 71 ILE A O 1
ATOM 579 N N . ASN A 1 72 ? -1.772 -1.156 -9.082 1.00 96.25 72 ASN A N 1
ATOM 580 C CA . ASN A 1 72 ? -2.718 -2.188 -8.658 1.00 96.25 72 ASN A CA 1
ATOM 581 C C . ASN A 1 72 ? -2.619 -2.425 -7.144 1.00 96.25 72 ASN A C 1
ATOM 583 O O . ASN A 1 72 ? -3.632 -2.587 -6.475 1.00 96.25 72 ASN A O 1
ATOM 587 N N . VAL A 1 73 ? -1.404 -2.379 -6.583 1.00 96.56 73 VAL A N 1
ATOM 588 C CA . VAL A 1 73 ? -1.201 -2.494 -5.129 1.00 96.56 73 VAL A CA 1
ATOM 589 C C . VAL A 1 73 ? -1.868 -1.334 -4.382 1.00 96.56 73 VAL A C 1
ATOM 591 O O . VAL A 1 73 ? -2.492 -1.549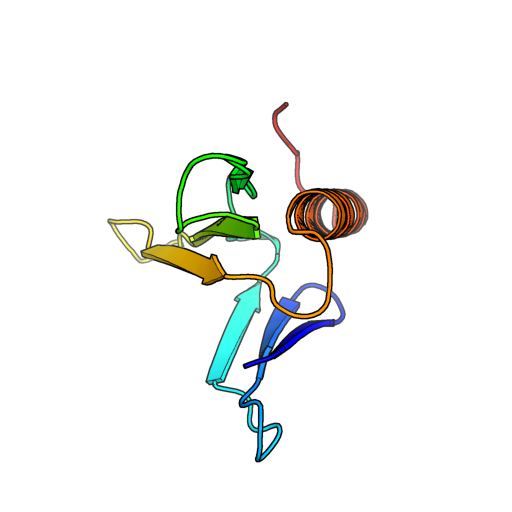 -3.345 1.00 96.56 73 VAL A O 1
ATOM 594 N N . VAL A 1 74 ? -1.767 -0.107 -4.897 1.00 96.94 74 VAL A N 1
ATOM 595 C CA . VAL A 1 74 ? -2.447 1.067 -4.328 1.00 96.94 74 VAL A CA 1
ATOM 596 C C . VAL A 1 74 ? -3.963 0.913 -4.392 1.00 96.94 74 VAL A C 1
ATOM 598 O O . VAL A 1 74 ? -4.637 1.158 -3.389 1.00 96.94 74 VAL A O 1
ATOM 601 N N . ASP A 1 75 ? -4.496 0.451 -5.523 1.00 96.81 75 ASP A N 1
ATOM 602 C CA . ASP A 1 75 ? -5.923 0.168 -5.658 1.00 96.81 75 ASP A CA 1
ATOM 603 C C . ASP A 1 75 ? -6.382 -0.882 -4.638 1.00 96.81 75 ASP A C 1
ATOM 605 O O . ASP A 1 75 ? -7.386 -0.669 -3.952 1.00 96.81 75 ASP A O 1
ATOM 609 N N . ASP A 1 76 ? -5.642 -1.977 -4.465 1.00 96.69 76 ASP A N 1
ATOM 610 C CA . ASP A 1 76 ? -5.947 -3.012 -3.470 1.00 96.69 76 ASP A CA 1
ATOM 611 C C . ASP A 1 76 ? -5.955 -2.450 -2.040 1.00 96.69 76 ASP A C 1
ATOM 613 O O . ASP A 1 76 ? -6.871 -2.735 -1.260 1.00 96.69 76 ASP A O 1
ATOM 617 N N . ILE A 1 77 ? -4.981 -1.596 -1.700 1.00 96.94 77 ILE A N 1
ATOM 618 C CA . ILE A 1 77 ? -4.928 -0.916 -0.400 1.00 96.94 77 ILE A CA 1
ATOM 619 C C . ILE A 1 77 ? -6.164 -0.032 -0.215 1.00 96.94 77 ILE A C 1
ATOM 621 O O . ILE A 1 77 ? -6.781 -0.073 0.850 1.00 96.94 77 ILE A O 1
ATOM 625 N N . TYR A 1 78 ? -6.589 0.722 -1.230 1.00 96.75 78 TYR A N 1
ATOM 626 C CA . TYR A 1 78 ? -7.781 1.562 -1.122 1.00 96.75 78 TYR A CA 1
ATOM 627 C C . TYR A 1 78 ? -9.074 0.762 -0.970 1.00 96.75 78 TYR A C 1
ATOM 629 O O . TYR A 1 78 ? -9.927 1.125 -0.153 1.00 96.75 78 TYR A O 1
ATOM 637 N N . HIS A 1 79 ? -9.234 -0.337 -1.709 1.00 96.25 79 HIS A N 1
ATOM 638 C CA . HIS A 1 79 ? -10.377 -1.236 -1.534 1.00 96.25 79 HIS A CA 1
ATOM 639 C C . HIS A 1 79 ? -10.412 -1.815 -0.118 1.00 96.25 79 HIS A C 1
ATOM 641 O O . HIS A 1 79 ? -11.462 -1.824 0.531 1.00 96.25 79 HIS A O 1
ATOM 647 N N . TRP A 1 80 ? -9.253 -2.232 0.387 1.00 96.88 80 TRP A N 1
ATOM 648 C CA . TRP A 1 80 ? -9.094 -2.722 1.747 1.00 96.88 80 TRP A CA 1
ATOM 649 C C . TRP A 1 80 ? -9.421 -1.650 2.800 1.00 96.88 80 TRP A C 1
ATOM 651 O O . TRP A 1 80 ? -10.223 -1.906 3.696 1.00 96.88 80 TRP A O 1
ATOM 661 N N . MET A 1 81 ? -8.908 -0.424 2.666 1.00 95.62 81 MET A N 1
ATOM 662 C CA . MET A 1 81 ? -9.212 0.692 3.575 1.00 95.62 81 MET A CA 1
ATOM 663 C C . MET A 1 81 ? -10.713 1.008 3.628 1.00 95.62 81 MET A C 1
ATOM 665 O O . MET A 1 81 ? -11.279 1.149 4.716 1.00 95.62 81 MET A O 1
ATOM 669 N N . ARG A 1 82 ? -11.383 1.051 2.467 1.00 94.94 82 ARG A N 1
ATOM 670 C CA . ARG A 1 82 ? -12.838 1.273 2.378 1.00 94.94 82 ARG A CA 1
ATOM 671 C C . ARG A 1 82 ? -13.629 0.163 3.065 1.00 94.94 82 ARG A C 1
ATOM 673 O O . ARG A 1 82 ? -14.611 0.457 3.743 1.00 94.94 82 ARG A O 1
ATOM 680 N N . HIS A 1 83 ? -13.199 -1.094 2.932 1.00 95.50 83 HIS A N 1
ATOM 681 C CA . HIS A 1 83 ? -13.839 -2.228 3.606 1.00 95.50 83 HIS A CA 1
ATOM 682 C C . HIS A 1 83 ? -13.838 -2.073 5.138 1.00 95.50 83 HIS A C 1
ATOM 684 O O . HIS A 1 83 ? -14.811 -2.446 5.789 1.00 95.50 83 HIS A O 1
ATOM 690 N N . TYR A 1 84 ? -12.798 -1.457 5.708 1.00 93.94 84 TYR A N 1
ATOM 691 C CA . TYR A 1 84 ? -12.703 -1.158 7.143 1.00 93.94 84 TYR A CA 1
ATOM 692 C C . TYR A 1 84 ? -13.274 0.212 7.543 1.00 93.94 84 TYR A C 1
ATOM 694 O O . TYR A 1 84 ? -13.043 0.671 8.660 1.00 93.94 84 TYR A O 1
ATOM 702 N N . GLY A 1 85 ? -14.044 0.861 6.664 1.00 82.44 85 GLY A N 1
ATOM 703 C CA . GLY A 1 85 ? -14.752 2.107 6.970 1.00 82.44 85 GLY A CA 1
ATOM 704 C C . GLY A 1 85 ? -13.863 3.351 7.033 1.00 82.44 85 GLY A C 1
ATOM 705 O O . GLY A 1 85 ? -14.302 4.378 7.550 1.00 82.44 85 GLY A O 1
ATOM 706 N N . ILE A 1 86 ? -12.633 3.286 6.515 1.00 85.06 86 ILE A N 1
ATOM 707 C CA . ILE A 1 86 ? -11.747 4.450 6.436 1.00 85.06 86 ILE A CA 1
ATOM 708 C C . ILE A 1 86 ? -12.146 5.306 5.234 1.00 85.06 86 ILE A C 1
ATOM 710 O O . ILE A 1 86 ? -12.301 4.804 4.117 1.00 85.06 86 ILE A O 1
ATOM 714 N N . GLN A 1 87 ? -12.312 6.613 5.459 1.00 75.06 87 GLN A N 1
ATOM 715 C CA . GLN A 1 87 ? -12.557 7.551 4.370 1.00 75.06 87 GLN A CA 1
ATOM 716 C C . GLN A 1 87 ? -11.289 7.717 3.539 1.00 75.06 87 GLN A C 1
ATOM 718 O O . GLN A 1 87 ? -10.260 8.180 4.022 1.00 75.06 87 GLN A O 1
ATOM 723 N N . VAL A 1 88 ? -11.388 7.324 2.275 1.00 72.00 88 VAL A N 1
ATOM 724 C CA . VAL A 1 88 ? -10.340 7.507 1.279 1.00 72.00 88 VAL A CA 1
ATOM 725 C C . VAL A 1 88 ? -10.606 8.830 0.574 1.00 72.00 88 VAL A C 1
ATOM 727 O O . VAL A 1 88 ? -11.655 8.984 -0.054 1.00 72.00 88 VAL A O 1
ATOM 730 N N . VAL A 1 89 ? -9.692 9.788 0.711 1.00 58.88 89 VAL A N 1
ATOM 731 C CA . VAL A 1 89 ? -9.772 11.067 -0.004 1.00 58.88 89 VAL A CA 1
ATOM 732 C C . VAL A 1 89 ? -9.130 10.872 -1.377 1.00 58.88 89 VAL A C 1
ATOM 734 O O . VAL A 1 89 ? -7.996 10.402 -1.442 1.00 58.88 89 VAL A O 1
ATOM 737 N N . ASN A 1 90 ? -9.886 11.161 -2.441 1.00 47.69 90 ASN A N 1
ATOM 738 C CA . ASN A 1 90 ? -9.427 11.078 -3.833 1.00 47.69 90 ASN A CA 1
ATOM 739 C C . ASN A 1 90 ? -8.499 12.240 -4.195 1.00 47.69 90 ASN A C 1
ATOM 741 O O . ASN A 1 90 ? -8.774 13.367 -3.718 1.00 47.69 90 ASN A O 1
#

Sequence (90 aa):
MAIQLKGNHMWILDGETNDVVERFPVAFIQQPTSFNDQNHIYNNILIFTVQLPNENQGELHIFQCVSHDAINVVDDIYHWMRHYGIQVVN